Protein AF-A0A7W0ZQE9-F1 (afdb_monomer)

pLDDT: mean 91.25, std 10.69, range [40.0, 98.69]

Structure (mmCIF, N/CA/C/O backbone):
data_AF-A0A7W0ZQE9-F1
#
_entry.id   AF-A0A7W0ZQE9-F1
#
loop_
_atom_site.group_PDB
_atom_site.id
_atom_site.type_symbol
_atom_site.label_atom_id
_atom_site.label_alt_id
_atom_site.label_comp_id
_atom_site.label_asym_id
_atom_site.label_entity_id
_atom_site.label_seq_id
_atom_site.pdbx_PDB_ins_code
_atom_site.Cartn_x
_atom_site.Cartn_y
_atom_site.Cartn_z
_atom_site.occupancy
_atom_site.B_iso_or_equiv
_atom_site.auth_seq_id
_atom_site.auth_comp_id
_atom_site.auth_asym_id
_atom_site.auth_atom_id
_atom_site.pdbx_PDB_model_num
ATOM 1 N N . PHE A 1 1 ? 3.038 30.988 11.553 1.00 40.00 1 PHE A N 1
ATOM 2 C CA . PHE A 1 1 ? 3.429 29.660 12.056 1.00 40.00 1 PHE A CA 1
ATOM 3 C C . PHE A 1 1 ? 4.942 29.650 12.140 1.00 40.00 1 PHE A C 1
ATOM 5 O O . PHE A 1 1 ? 5.573 29.893 11.122 1.00 40.00 1 PHE A O 1
ATOM 12 N N . GLY A 1 2 ? 5.502 29.551 13.348 1.00 42.03 2 GLY A N 1
ATOM 13 C CA . GLY A 1 2 ? 6.953 29.487 13.530 1.00 42.03 2 GLY A CA 1
ATOM 14 C C . GLY A 1 2 ? 7.473 28.137 13.050 1.00 42.03 2 GLY A C 1
ATOM 15 O O . GLY A 1 2 ? 6.805 27.123 13.245 1.00 42.03 2 GLY A O 1
ATOM 16 N N . GLU A 1 3 ? 8.621 28.143 12.388 1.00 51.00 3 GLU A N 1
ATOM 17 C CA . GLU A 1 3 ? 9.321 26.930 11.982 1.00 51.00 3 GLU A CA 1
ATOM 18 C C . GLU A 1 3 ? 9.729 26.159 13.245 1.00 51.00 3 GLU A C 1
ATOM 20 O O . GLU A 1 3 ? 10.452 26.678 14.097 1.00 51.00 3 GLU A O 1
ATOM 25 N N . ILE A 1 4 ? 9.202 24.945 13.414 1.00 60.69 4 ILE A N 1
ATOM 26 C CA . ILE A 1 4 ? 9.619 24.059 14.500 1.00 60.69 4 ILE A CA 1
ATOM 27 C C . ILE A 1 4 ? 10.986 23.511 14.098 1.00 60.69 4 ILE A C 1
ATOM 29 O O . ILE A 1 4 ? 11.074 22.599 13.282 1.00 60.69 4 ILE A O 1
ATOM 33 N N . THR A 1 5 ? 12.050 24.078 14.660 1.00 54.09 5 THR A N 1
ATOM 34 C CA . THR A 1 5 ? 13.401 23.527 14.558 1.00 54.09 5 THR A CA 1
ATOM 35 C C . THR A 1 5 ? 13.744 22.856 15.884 1.00 54.09 5 THR A C 1
ATOM 37 O O . THR A 1 5 ? 13.793 23.492 16.935 1.00 54.09 5 THR A O 1
ATOM 40 N N . THR A 1 6 ? 13.947 21.540 15.863 1.00 55.72 6 THR A N 1
ATOM 41 C CA . THR A 1 6 ? 14.546 20.812 16.990 1.00 55.72 6 THR A CA 1
ATOM 42 C C . THR A 1 6 ? 15.911 20.278 16.573 1.00 55.72 6 THR A C 1
ATOM 44 O O . THR A 1 6 ? 16.089 19.958 15.397 1.00 55.72 6 THR A O 1
ATOM 47 N N . PRO A 1 7 ? 16.875 20.132 17.497 1.00 49.81 7 PRO A N 1
ATOM 48 C CA . PRO A 1 7 ? 18.179 19.564 17.181 1.00 49.81 7 PRO A CA 1
ATOM 49 C C . PRO A 1 7 ? 18.035 18.045 16.991 1.00 49.81 7 PRO A C 1
ATOM 51 O O . PRO A 1 7 ? 18.010 17.292 17.961 1.00 49.81 7 PRO A O 1
ATOM 54 N N . GLY A 1 8 ? 17.873 17.603 15.744 1.00 61.09 8 GLY A N 1
ATOM 55 C CA . GLY A 1 8 ? 17.704 16.199 15.356 1.00 61.09 8 GLY A CA 1
ATOM 56 C C . GLY A 1 8 ? 16.969 16.081 14.023 1.00 61.09 8 GLY A C 1
ATOM 57 O O . GLY A 1 8 ? 16.353 17.049 13.576 1.00 61.09 8 GLY A O 1
ATOM 58 N N . SER A 1 9 ? 17.027 14.911 13.383 1.00 63.22 9 SER A N 1
ATOM 59 C CA . SER A 1 9 ? 16.197 14.675 12.204 1.00 63.22 9 SER A CA 1
ATOM 60 C C . SER A 1 9 ? 14.728 14.641 12.622 1.00 63.22 9 SER A C 1
ATOM 62 O O . SER A 1 9 ? 14.302 13.794 13.409 1.00 63.22 9 SER A O 1
ATOM 64 N N . LEU A 1 10 ? 13.965 15.629 12.162 1.00 70.81 10 LEU A N 1
ATOM 65 C CA . LEU A 1 10 ? 12.517 15.673 12.309 1.00 70.81 10 LEU A CA 1
ATOM 66 C C . LEU A 1 10 ? 11.893 14.922 11.129 1.00 70.81 10 LEU A C 1
ATOM 68 O O . LEU A 1 10 ? 12.311 15.114 9.993 1.00 70.81 10 LEU A O 1
ATOM 72 N N . ALA A 1 11 ? 10.855 14.127 11.405 1.00 79.62 11 ALA A N 1
ATOM 73 C CA . ALA A 1 11 ? 10.091 13.343 10.423 1.00 79.62 11 ALA A CA 1
ATOM 74 C C . ALA A 1 11 ? 10.769 12.070 9.867 1.00 79.62 11 ALA A C 1
ATOM 76 O O . ALA A 1 11 ? 10.520 11.682 8.727 1.00 79.62 11 ALA A O 1
ATOM 77 N N . GLU A 1 12 ? 11.544 11.364 10.692 1.00 86.31 12 GLU A N 1
ATOM 78 C CA . GLU A 1 12 ? 11.998 9.998 10.399 1.00 86.31 12 GLU A CA 1
ATOM 79 C C . GLU A 1 12 ? 11.134 8.942 11.098 1.00 86.31 12 GLU A C 1
ATOM 81 O O . GLU A 1 12 ? 10.653 9.139 12.215 1.00 86.31 12 GLU A O 1
ATOM 86 N N . ALA A 1 13 ? 10.963 7.792 10.447 1.00 89.44 13 ALA A N 1
ATOM 87 C CA . ALA A 1 13 ? 10.350 6.610 11.038 1.00 89.44 13 ALA A CA 1
ATOM 88 C C . ALA A 1 13 ? 10.894 5.345 10.366 1.00 89.44 13 ALA A C 1
ATOM 90 O O . ALA A 1 13 ? 11.101 5.318 9.153 1.00 89.44 13 ALA A O 1
ATOM 91 N N . ALA A 1 14 ? 11.077 4.270 11.137 1.00 92.88 14 ALA A N 1
ATOM 92 C CA . ALA A 1 14 ? 11.370 2.967 10.554 1.00 92.88 14 ALA A CA 1
ATOM 93 C C . ALA A 1 14 ? 10.096 2.381 9.907 1.00 92.88 14 ALA A C 1
ATOM 95 O O . ALA A 1 14 ? 9.012 2.498 10.494 1.00 92.88 14 ALA A O 1
ATOM 96 N N . PRO A 1 15 ? 10.195 1.655 8.774 1.00 95.62 15 PRO A N 1
ATOM 97 C CA . PRO A 1 15 ? 9.034 1.027 8.131 1.00 95.62 15 PRO A CA 1
ATOM 98 C C . PRO A 1 15 ? 8.234 0.136 9.090 1.00 95.62 15 PRO A C 1
ATOM 100 O O . PRO A 1 15 ? 7.004 0.120 9.090 1.00 95.62 15 PRO A O 1
ATOM 103 N N . ARG A 1 16 ? 8.930 -0.569 9.990 1.00 97.12 16 ARG A N 1
ATOM 104 C CA . ARG A 1 16 ? 8.293 -1.414 11.007 1.00 97.12 16 ARG A CA 1
ATOM 105 C C . ARG A 1 16 ? 7.375 -0.625 11.939 1.00 97.12 16 ARG A C 1
ATOM 107 O O . ARG A 1 16 ? 6.329 -1.142 12.329 1.00 97.12 16 ARG A O 1
ATOM 114 N N . ASP A 1 17 ? 7.766 0.585 12.315 1.00 96.81 17 ASP A N 1
ATOM 115 C CA . ASP A 1 17 ? 6.986 1.407 13.234 1.00 96.81 17 ASP A CA 1
ATOM 116 C C . ASP A 1 17 ? 5.779 2.010 12.516 1.00 96.81 17 ASP A C 1
ATOM 118 O O . ASP A 1 17 ? 4.670 1.928 13.037 1.00 96.81 17 ASP A O 1
ATOM 122 N N . LEU A 1 18 ? 5.947 2.468 11.271 1.00 97.31 18 LEU A N 1
ATOM 123 C CA . LEU A 1 18 ? 4.830 2.891 10.420 1.00 97.31 18 LEU A CA 1
ATOM 124 C C . LEU A 1 18 ? 3.807 1.764 10.204 1.00 97.31 18 LEU A C 1
ATOM 126 O O . LEU A 1 18 ? 2.608 1.980 10.385 1.00 97.31 18 LEU A O 1
ATOM 130 N N . MET A 1 19 ? 4.271 0.543 9.910 1.00 98.25 19 MET A N 1
ATOM 131 C CA . MET A 1 19 ? 3.408 -0.640 9.791 1.00 98.25 19 MET A CA 1
ATOM 132 C C . MET A 1 19 ? 2.643 -0.914 11.094 1.00 98.25 19 MET A C 1
ATOM 134 O O . MET A 1 19 ? 1.439 -1.166 11.071 1.00 98.25 19 MET A O 1
ATOM 138 N N . ARG A 1 20 ? 3.311 -0.824 12.251 1.00 98.31 20 ARG A N 1
ATOM 139 C CA . ARG A 1 20 ? 2.657 -1.008 13.557 1.00 98.31 20 ARG A CA 1
ATOM 140 C C . ARG A 1 20 ? 1.571 0.033 13.806 1.00 98.31 20 ARG A C 1
ATOM 142 O O . ARG A 1 20 ? 0.505 -0.341 14.291 1.00 98.31 20 ARG A O 1
ATOM 149 N N . LEU A 1 21 ? 1.808 1.296 13.447 1.00 97.44 21 LEU A N 1
ATOM 150 C CA . LEU A 1 21 ? 0.810 2.361 13.584 1.00 97.44 21 LEU A CA 1
ATOM 151 C C . LEU A 1 21 ? -0.444 2.054 12.759 1.00 97.44 21 LEU A C 1
ATOM 153 O O . LEU A 1 21 ? -1.552 2.135 13.290 1.00 97.44 21 LEU A O 1
ATOM 157 N N . VAL A 1 22 ? -0.297 1.627 11.500 1.00 97.88 22 VAL A N 1
ATOM 158 C CA . VAL A 1 22 ? -1.464 1.251 10.681 1.00 97.88 22 VAL A CA 1
ATOM 159 C C . VAL A 1 22 ? -2.104 -0.063 11.134 1.00 97.88 22 VAL A C 1
ATOM 161 O O . VAL A 1 22 ? -3.320 -0.205 11.052 1.00 97.88 22 VAL A O 1
ATOM 164 N N . ALA A 1 23 ? -1.350 -0.997 11.718 1.00 98.31 23 ALA A N 1
ATOM 165 C CA . ALA A 1 23 ? -1.928 -2.189 12.340 1.00 98.31 23 ALA A CA 1
ATOM 166 C C . ALA A 1 23 ? -2.764 -1.852 13.590 1.00 98.31 23 ALA A C 1
ATOM 168 O O . ALA A 1 23 ? -3.775 -2.505 13.844 1.00 98.31 23 ALA A O 1
ATOM 169 N N . MET A 1 24 ? -2.358 -0.854 14.381 1.00 98.44 24 MET A N 1
ATOM 170 C CA . MET A 1 24 ? -3.164 -0.326 15.492 1.00 98.44 24 MET A CA 1
ATOM 171 C C . MET A 1 24 ? -4.389 0.425 14.968 1.00 98.44 24 MET A C 1
ATOM 173 O O . MET A 1 24 ? -5.480 0.278 15.506 1.00 98.44 24 MET A O 1
ATOM 177 N N . LEU A 1 25 ? -4.235 1.186 13.882 1.00 97.25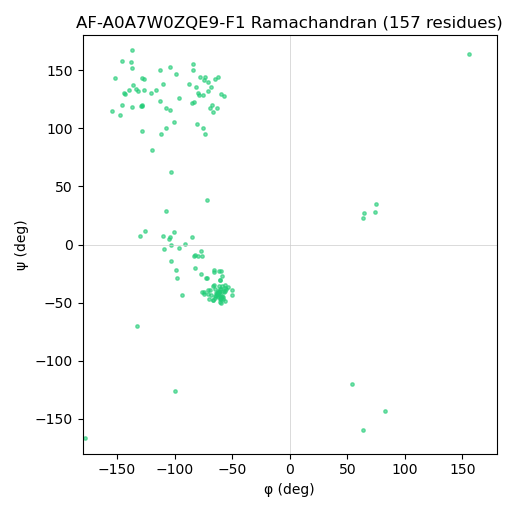 25 LEU A N 1
ATOM 178 C CA . LEU A 1 25 ? -5.336 1.865 13.202 1.00 97.25 25 LEU A CA 1
ATOM 179 C C . LEU A 1 25 ? -6.411 0.864 12.738 1.00 97.25 25 LEU A C 1
ATOM 181 O O . LEU A 1 25 ? -7.587 1.065 13.024 1.00 97.25 25 LEU A O 1
ATOM 185 N N . ALA A 1 26 ? -5.998 -0.240 12.103 1.00 96.88 26 ALA A N 1
ATOM 186 C CA . ALA A 1 26 ? -6.869 -1.326 11.639 1.00 96.88 26 ALA A CA 1
ATOM 187 C C . ALA A 1 26 ? -7.650 -2.017 12.766 1.00 96.88 26 ALA A C 1
ATOM 189 O O . ALA A 1 26 ? 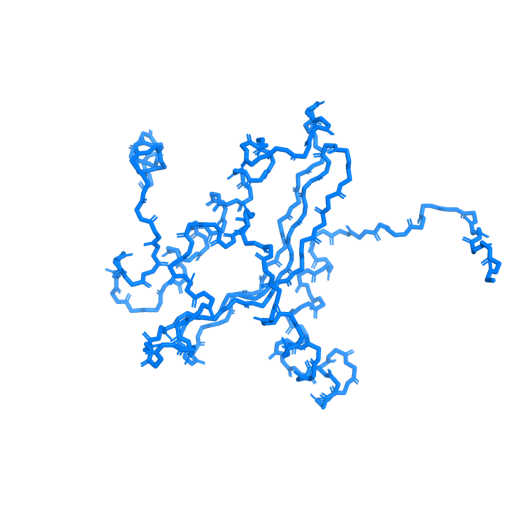-8.742 -2.534 12.525 1.00 96.88 26 ALA A O 1
ATOM 190 N N . ARG A 1 27 ? -7.064 -2.048 13.969 1.00 97.62 27 ARG A N 1
ATOM 191 C CA . ARG A 1 27 ? -7.651 -2.598 15.200 1.00 97.62 27 ARG A CA 1
ATOM 192 C C . ARG A 1 27 ? -8.415 -1.563 16.022 1.00 97.62 27 ARG A C 1
ATOM 194 O O . ARG A 1 27 ? -8.956 -1.905 17.062 1.00 97.62 27 ARG A O 1
ATOM 201 N N . GLU A 1 28 ? -8.475 -0.318 15.553 1.00 97.75 28 GLU A N 1
ATOM 202 C CA . GLU A 1 28 ? -9.137 0.788 16.247 1.00 97.75 28 GLU A CA 1
ATOM 203 C C . GLU A 1 28 ? -8.478 1.166 17.596 1.00 97.75 28 GLU A C 1
ATOM 205 O O . GLU A 1 28 ? -9.112 1.712 18.496 1.00 97.75 28 GLU A O 1
ATOM 210 N N . GLU A 1 29 ? -7.172 0.908 17.715 1.00 97.94 29 GLU A N 1
ATOM 211 C CA . GLU A 1 29 ? -6.369 1.034 18.942 1.00 97.94 29 GLU A CA 1
ATOM 212 C C . GLU A 1 29 ? -5.375 2.213 18.912 1.00 97.94 29 GLU A C 1
ATOM 214 O O . GLU A 1 29 ? -4.670 2.444 19.891 1.00 97.94 29 GLU A O 1
ATOM 219 N N . LEU A 1 30 ? -5.260 2.950 17.796 1.00 96.81 30 LEU A N 1
ATOM 220 C CA . LEU A 1 30 ? -4.200 3.962 17.643 1.00 96.81 30 LEU A CA 1
ATOM 221 C C . LEU A 1 30 ? -4.405 5.206 18.523 1.00 96.81 30 LEU A C 1
ATOM 223 O O . LEU A 1 30 ? -3.443 5.714 19.091 1.00 96.81 30 LEU A O 1
ATOM 227 N N . VAL A 1 31 ? -5.637 5.719 18.604 1.00 96.38 31 VAL A N 1
ATOM 228 C CA . VAL A 1 31 ? -5.972 6.925 19.389 1.00 96.38 31 VAL A CA 1
ATOM 229 C C . VAL A 1 31 ? -7.220 6.673 20.228 1.00 96.38 31 VAL A C 1
ATOM 231 O O . VAL A 1 31 ? -7.167 6.566 21.447 1.00 96.38 31 VAL A O 1
ATOM 234 N N . SER A 1 32 ? -8.357 6.562 19.556 1.00 98.00 32 SER A N 1
ATOM 235 C CA . SER A 1 32 ? -9.630 6.092 20.085 1.00 98.00 32 SER A CA 1
ATOM 236 C C . SER A 1 32 ? -10.315 5.343 18.956 1.00 98.00 32 SER A C 1
ATOM 238 O O . SER A 1 32 ? -10.015 5.601 17.786 1.00 98.00 32 SER A O 1
ATOM 240 N N . ALA A 1 33 ? -11.255 4.456 19.277 1.00 98.31 33 ALA A N 1
ATOM 241 C CA . ALA A 1 33 ? -11.887 3.657 18.238 1.00 98.31 33 ALA A CA 1
ATOM 242 C C . ALA A 1 33 ? -12.555 4.529 17.159 1.00 98.31 33 ALA A C 1
ATOM 244 O O . ALA A 1 33 ? -12.411 4.291 15.962 1.00 98.31 33 ALA A O 1
ATOM 245 N N . ASP A 1 34 ? -13.205 5.616 17.581 1.00 98.38 34 ASP A N 1
ATOM 246 C CA . ASP A 1 34 ? -13.835 6.562 16.666 1.00 98.38 34 ASP A CA 1
ATOM 247 C C . ASP A 1 34 ? -12.831 7.324 15.795 1.00 98.38 34 ASP A C 1
ATOM 249 O O . ASP A 1 34 ? -12.960 7.339 14.570 1.00 98.38 34 ASP A O 1
ATOM 253 N N . ALA A 1 35 ? -11.775 7.875 16.398 1.00 98.31 35 ALA A N 1
ATOM 254 C CA . ALA A 1 35 ? -10.741 8.581 15.650 1.00 98.31 35 ALA A CA 1
ATOM 255 C C . ALA A 1 35 ? -10.020 7.646 14.665 1.00 98.31 35 ALA A C 1
ATOM 257 O O . ALA A 1 35 ? -9.761 8.030 13.526 1.00 98.31 35 ALA A O 1
ATOM 258 N N . SER A 1 36 ? -9.731 6.405 15.064 1.00 98.31 36 SER A N 1
ATOM 259 C CA . SER A 1 36 ? -9.109 5.402 14.196 1.00 98.31 36 SER A CA 1
ATOM 260 C C . SER A 1 36 ? -9.973 5.056 12.987 1.00 98.31 36 SER A C 1
ATOM 262 O O . SER A 1 36 ? -9.450 5.027 11.872 1.00 98.31 36 SER A O 1
ATOM 264 N N . ARG A 1 37 ? -11.290 4.887 13.162 1.00 97.56 37 ARG A N 1
ATOM 265 C CA . ARG A 1 37 ? -12.218 4.682 12.036 1.00 97.56 37 ARG A CA 1
ATOM 266 C C . ARG A 1 37 ? -12.267 5.884 11.098 1.00 97.56 37 ARG A C 1
ATOM 268 O O . ARG A 1 37 ? -12.248 5.703 9.882 1.00 97.56 37 ARG A O 1
ATOM 275 N N . GLN A 1 38 ? -12.288 7.103 11.637 1.00 98.12 38 GLN A N 1
ATOM 276 C CA . GLN A 1 38 ? -12.268 8.318 10.816 1.00 98.12 38 GLN A CA 1
ATOM 277 C C . GLN A 1 38 ? -10.965 8.438 10.014 1.00 98.12 38 GLN A C 1
ATOM 279 O O . GLN A 1 38 ? -10.998 8.716 8.816 1.00 98.12 38 GLN A O 1
ATOM 284 N N . MET A 1 39 ? -9.820 8.170 10.646 1.00 98.06 39 MET A N 1
ATOM 285 C CA . MET A 1 39 ? -8.521 8.171 9.974 1.00 98.06 39 MET A CA 1
ATOM 286 C C . MET A 1 39 ? -8.439 7.087 8.886 1.00 98.06 39 MET A C 1
ATOM 288 O O . MET A 1 39 ? -7.997 7.381 7.777 1.00 98.06 39 MET A O 1
ATOM 292 N N . LEU A 1 40 ? -8.933 5.868 9.142 1.00 96.56 40 LEU A N 1
ATOM 293 C CA . LEU A 1 40 ? -9.071 4.828 8.112 1.00 96.56 40 LEU A CA 1
ATOM 294 C C . LEU A 1 40 ? -9.919 5.311 6.934 1.00 96.56 40 LEU A C 1
ATOM 296 O O . LEU A 1 40 ? -9.498 5.197 5.786 1.00 96.56 40 LEU A O 1
ATOM 300 N N . ALA A 1 41 ? -11.084 5.901 7.203 1.00 95.50 41 ALA A N 1
ATOM 301 C CA . ALA A 1 41 ? -11.966 6.412 6.158 1.00 95.50 41 ALA A CA 1
ATOM 302 C C . ALA A 1 41 ? -11.297 7.505 5.302 1.00 95.50 41 ALA A C 1
ATOM 304 O O . ALA A 1 41 ? -11.588 7.617 4.111 1.00 95.50 41 ALA A O 1
ATOM 305 N N . MET A 1 42 ? -10.381 8.293 5.873 1.00 96.75 42 MET A N 1
ATOM 306 C CA . MET A 1 42 ? -9.567 9.244 5.111 1.00 96.75 42 MET A CA 1
ATOM 307 C C . MET A 1 42 ? -8.545 8.533 4.216 1.00 96.75 42 MET A C 1
ATOM 309 O O . MET A 1 42 ? -8.458 8.857 3.030 1.00 96.75 42 MET A O 1
ATOM 313 N N . LEU A 1 43 ? -7.814 7.545 4.745 1.00 97.06 43 LEU A N 1
ATOM 314 C CA . LEU A 1 43 ? -6.835 6.766 3.972 1.00 97.06 43 LEU A CA 1
ATOM 315 C C . LEU A 1 43 ? -7.488 6.001 2.810 1.00 97.06 43 LEU A C 1
ATOM 317 O O . LEU A 1 43 ? -6.915 5.939 1.726 1.00 97.06 43 LEU A O 1
ATOM 321 N N . ALA A 1 44 ? -8.715 5.502 2.995 1.00 94.88 44 ALA A N 1
ATOM 322 C CA . ALA A 1 44 ? -9.495 4.825 1.950 1.00 94.88 44 ALA A CA 1
ATOM 323 C C . ALA A 1 44 ? -9.766 5.704 0.716 1.00 94.88 44 ALA A C 1
ATOM 325 O O . ALA A 1 44 ? -10.059 5.212 -0.373 1.00 94.88 44 ALA A O 1
ATOM 326 N N . ARG A 1 45 ? -9.716 7.031 0.888 1.00 93.12 45 ARG A N 1
ATOM 327 C CA . ARG A 1 45 ? -10.056 8.011 -0.149 1.00 93.12 45 ARG A CA 1
ATOM 328 C C . ARG A 1 45 ? -8.836 8.531 -0.904 1.00 93.12 45 ARG A C 1
ATOM 330 O O . ARG A 1 45 ? -9.031 9.310 -1.844 1.00 93.12 45 ARG A O 1
ATOM 337 N N . GLN A 1 46 ? -7.619 8.123 -0.537 1.00 91.44 46 GLN A N 1
ATOM 338 C CA . GLN A 1 46 ? -6.402 8.527 -1.238 1.00 91.44 46 GLN A CA 1
ATOM 339 C C . GLN A 1 46 ? -6.400 8.032 -2.697 1.00 91.44 46 GLN A C 1
ATOM 341 O O . GLN A 1 46 ? -6.901 6.958 -3.013 1.00 91.44 46 GLN A O 1
ATOM 346 N N . ARG A 1 47 ? -5.845 8.850 -3.602 1.00 91.50 47 ARG A N 1
ATOM 347 C CA . ARG A 1 47 ? -5.793 8.586 -5.054 1.00 91.50 47 ARG A CA 1
ATOM 348 C C . ARG A 1 47 ? -4.431 8.112 -5.565 1.00 91.50 47 ARG A C 1
ATOM 350 O O . ARG A 1 47 ? -4.353 7.638 -6.690 1.00 91.50 47 ARG A O 1
ATOM 357 N N . TYR A 1 48 ? -3.389 8.256 -4.753 1.00 94.31 48 TYR A N 1
ATOM 358 C CA . TYR A 1 48 ? -2.038 7.798 -5.057 1.00 94.31 48 TYR A CA 1
ATOM 359 C C . TYR A 1 48 ? -1.926 6.298 -4.766 1.00 94.31 48 TYR A C 1
ATOM 361 O O . TYR A 1 48 ? -1.905 5.877 -3.606 1.00 94.31 48 TYR A O 1
ATOM 369 N N . LEU A 1 49 ? -1.942 5.509 -5.838 1.00 95.81 49 LEU A N 1
ATOM 370 C CA . LEU A 1 49 ? -1.968 4.042 -5.844 1.00 95.81 49 LEU A CA 1
ATOM 371 C C . LEU A 1 49 ? -0.814 3.461 -6.680 1.00 95.81 49 LEU A C 1
ATOM 373 O O . LEU A 1 49 ? -0.807 2.278 -6.989 1.00 95.81 49 LEU A O 1
ATOM 377 N N . GLU A 1 50 ? 0.156 4.288 -7.066 1.00 94.62 50 GLU A N 1
ATOM 378 C CA . GLU A 1 50 ? 1.274 3.948 -7.952 1.00 94.62 50 GLU A CA 1
ATOM 379 C C . GLU A 1 50 ? 2.392 3.123 -7.291 1.00 94.62 50 GLU A C 1
ATOM 381 O O . GLU A 1 50 ? 3.265 2.623 -7.999 1.00 94.62 50 GLU A O 1
ATOM 386 N N . GLN A 1 51 ? 2.351 2.966 -5.963 1.00 96.62 51 GLN A N 1
ATOM 387 C CA . GLN A 1 51 ? 3.300 2.169 -5.177 1.00 96.62 51 GLN A CA 1
ATOM 388 C C . GLN A 1 51 ? 2.714 0.788 -4.846 1.00 96.62 51 GLN A C 1
ATOM 390 O O . GLN A 1 51 ? 2.281 0.093 -5.760 1.00 96.62 51 GLN A O 1
ATOM 395 N N . ALA A 1 52 ? 2.663 0.364 -3.576 1.00 97.88 52 ALA A N 1
ATOM 396 C CA . ALA A 1 52 ? 2.235 -0.992 -3.207 1.00 97.88 52 ALA A CA 1
ATOM 397 C C . ALA A 1 52 ? 0.892 -1.442 -3.835 1.00 97.88 52 ALA A C 1
ATOM 399 O O . ALA A 1 52 ? 0.814 -2.583 -4.289 1.00 97.88 52 ALA A O 1
ATOM 400 N N . PRO A 1 53 ? -0.144 -0.588 -3.962 1.00 97.38 53 PRO A N 1
ATOM 401 C CA . PRO A 1 53 ? -1.420 -0.995 -4.539 1.00 97.38 53 PRO A CA 1
ATOM 402 C C . PRO A 1 53 ? -1.431 -1.113 -6.068 1.00 97.38 53 PRO A C 1
ATOM 404 O O . PRO A 1 53 ? -2.443 -1.538 -6.617 1.00 97.38 53 PRO A O 1
ATOM 407 N N . ARG A 1 54 ? -0.359 -0.737 -6.778 1.00 96.19 54 ARG A N 1
ATOM 408 C CA . ARG A 1 54 ? -0.372 -0.550 -8.242 1.00 96.19 54 ARG A CA 1
ATOM 409 C C . ARG A 1 54 ? -0.843 -1.771 -9.022 1.00 96.19 54 ARG A C 1
ATOM 411 O O . ARG A 1 54 ? -1.528 -1.618 -10.029 1.00 96.19 54 ARG A O 1
ATOM 418 N N . PHE A 1 55 ? -0.455 -2.963 -8.580 1.00 96.62 55 PHE A N 1
ATOM 419 C CA . PHE A 1 55 ? -0.839 -4.225 -9.217 1.00 96.62 55 PHE A CA 1
ATOM 420 C C . PHE A 1 55 ? -1.925 -4.977 -8.451 1.00 96.62 55 PHE A C 1
ATOM 422 O O . PHE A 1 55 ? -2.265 -6.089 -8.829 1.00 96.62 55 PHE A O 1
ATOM 429 N N . VAL A 1 56 ? -2.492 -4.388 -7.402 1.00 96.56 56 VAL A N 1
ATOM 430 C CA . VAL A 1 56 ? -3.633 -4.954 -6.681 1.00 96.56 56 VAL A CA 1
ATOM 431 C C . VAL A 1 56 ? -4.900 -4.603 -7.453 1.00 96.56 56 VAL A C 1
ATOM 433 O O . VAL A 1 56 ? -5.058 -3.450 -7.850 1.00 96.56 56 VAL A O 1
ATOM 436 N N . ALA A 1 57 ? -5.825 -5.550 -7.637 1.00 95.31 57 ALA A N 1
ATOM 437 C CA . ALA A 1 57 ? -7.072 -5.352 -8.390 1.00 95.31 57 ALA A CA 1
ATOM 438 C C . ALA A 1 57 ? -8.114 -4.470 -7.659 1.00 95.31 57 ALA A C 1
ATOM 440 O O . ALA A 1 57 ? -9.323 -4.699 -7.726 1.00 95.31 57 ALA A O 1
ATOM 441 N N . TYR A 1 58 ? -7.655 -3.428 -6.965 1.00 95.50 58 TYR A N 1
ATOM 442 C CA . TYR A 1 58 ? -8.484 -2.415 -6.335 1.00 95.50 58 TYR A CA 1
ATOM 443 C C . TYR A 1 58 ? -8.892 -1.341 -7.347 1.00 95.50 58 TYR A C 1
ATOM 445 O O . TYR A 1 58 ? -8.070 -0.655 -7.958 1.00 95.50 58 TYR A O 1
ATOM 453 N N . ARG A 1 59 ? -10.200 -1.156 -7.498 1.00 92.12 59 ARG A N 1
ATOM 454 C CA . ARG A 1 59 ? -10.818 -0.156 -8.366 1.00 92.12 59 ARG A CA 1
ATOM 455 C C . ARG A 1 59 ? -11.402 0.943 -7.496 1.00 92.12 59 ARG A C 1
ATOM 457 O O . ARG A 1 59 ? -12.512 0.824 -6.986 1.00 92.12 59 ARG A O 1
ATOM 464 N N . TYR A 1 60 ? -10.691 2.060 -7.385 1.00 88.50 60 TYR A N 1
ATOM 465 C CA . TYR A 1 60 ? -11.139 3.185 -6.561 1.00 88.50 60 TYR A CA 1
ATOM 466 C C . TYR A 1 60 ? -12.595 3.604 -6.855 1.00 88.50 60 TYR A C 1
ATOM 468 O O . TYR A 1 60 ? -13.371 3.858 -5.941 1.00 88.50 60 TYR A O 1
ATOM 476 N N . TYR A 1 61 ? -12.978 3.679 -8.133 1.00 89.50 61 TYR A N 1
ATOM 477 C CA . TYR A 1 61 ? -14.304 4.148 -8.552 1.00 89.50 61 TYR A CA 1
ATOM 478 C C . TYR A 1 61 ? -15.390 3.059 -8.536 1.00 89.50 61 TYR A C 1
ATOM 480 O O . TYR A 1 61 ? -16.495 3.308 -9.004 1.00 89.50 61 TYR A O 1
ATOM 488 N N . ALA A 1 62 ? -15.116 1.847 -8.034 1.00 90.00 62 ALA A N 1
ATOM 489 C CA . ALA A 1 62 ? -16.091 0.754 -8.083 1.00 90.00 62 ALA A CA 1
ATOM 490 C C . ALA A 1 62 ? -17.417 1.127 -7.399 1.00 90.00 62 ALA A C 1
ATOM 492 O O . ALA A 1 62 ? -18.481 0.863 -7.952 1.00 90.00 62 ALA A O 1
ATOM 493 N N . GLY A 1 63 ? -17.350 1.823 -6.257 1.00 86.31 63 GLY A N 1
ATOM 494 C CA . GLY A 1 63 ? -18.533 2.301 -5.538 1.00 86.31 63 GLY A CA 1
ATOM 495 C C . GLY A 1 63 ? -19.389 3.274 -6.354 1.00 86.31 63 GLY A C 1
ATOM 496 O O . GLY A 1 63 ? -20.608 3.129 -6.378 1.00 86.31 63 GLY A O 1
ATOM 497 N N . ASP A 1 64 ? -18.759 4.193 -7.092 1.00 88.94 64 ASP A N 1
ATOM 498 C CA . ASP A 1 64 ? -19.456 5.176 -7.938 1.00 88.94 64 ASP A CA 1
ATOM 499 C C . ASP A 1 64 ? -20.211 4.509 -9.101 1.00 88.94 64 ASP A C 1
ATOM 501 O O . ASP A 1 64 ? -21.185 5.056 -9.616 1.00 88.94 64 ASP A O 1
ATOM 505 N N . PHE A 1 65 ? -19.786 3.305 -9.490 1.00 91.94 65 PHE A N 1
ATOM 506 C CA . PHE A 1 65 ? -20.407 2.504 -10.545 1.00 91.94 65 PHE A CA 1
ATOM 507 C C . PHE A 1 65 ? -21.241 1.325 -10.018 1.00 91.94 65 PHE A C 1
ATOM 509 O O . PHE A 1 65 ? -21.726 0.528 -10.818 1.00 91.94 65 PHE A O 1
ATOM 516 N N . GLY A 1 66 ? -21.406 1.180 -8.698 1.00 91.25 66 GLY A N 1
ATOM 517 C CA . GLY A 1 66 ? -22.120 0.043 -8.101 1.00 91.25 66 GLY A CA 1
ATOM 518 C C . GLY A 1 66 ? -21.454 -1.316 -8.356 1.00 91.25 66 GLY A C 1
ATOM 519 O O . GLY A 1 66 ? -22.119 -2.349 -8.313 1.00 91.25 66 GLY A O 1
ATOM 520 N N . ILE A 1 67 ? -20.152 -1.326 -8.645 1.00 90.19 67 ILE A N 1
ATOM 521 C CA . ILE A 1 67 ? -19.363 -2.536 -8.874 1.00 90.19 67 ILE A CA 1
ATOM 522 C C . ILE A 1 67 ? -18.902 -3.065 -7.516 1.00 90.19 67 ILE A C 1
ATOM 524 O O . ILE A 1 67 ? -18.209 -2.375 -6.767 1.00 90.19 67 ILE A O 1
ATOM 528 N N . ALA A 1 68 ? -19.266 -4.307 -7.202 1.00 87.81 68 ALA A N 1
ATOM 529 C CA . ALA A 1 68 ? -18.707 -5.002 -6.051 1.00 87.81 68 ALA A CA 1
ATOM 530 C C . ALA A 1 68 ? -17.220 -5.299 -6.296 1.00 87.81 68 ALA A C 1
ATOM 532 O O . ALA A 1 68 ? -16.844 -5.756 -7.375 1.00 87.81 68 ALA A O 1
ATOM 533 N N . GLN A 1 69 ? -16.377 -5.059 -5.293 1.00 90.44 69 GLN A N 1
ATOM 534 C CA . GLN A 1 69 ? -14.971 -5.454 -5.317 1.00 90.44 69 GLN A CA 1
ATOM 535 C C . GLN A 1 69 ? -14.583 -6.069 -3.968 1.00 90.44 69 GLN A C 1
ATOM 537 O O . GLN A 1 69 ? -14.984 -5.536 -2.931 1.00 90.44 69 GLN A O 1
ATOM 542 N N . PRO A 1 70 ? -13.820 -7.174 -3.958 1.00 90.56 70 PRO A N 1
ATOM 543 C CA . PRO A 1 70 ? -13.448 -7.862 -2.722 1.00 90.56 70 PRO A CA 1
ATOM 544 C C . PRO A 1 70 ? -12.283 -7.188 -1.985 1.00 90.56 70 PRO A C 1
ATOM 546 O O . PRO A 1 70 ? -11.987 -7.556 -0.851 1.00 90.56 70 PRO A O 1
ATOM 549 N N . ILE A 1 71 ? -11.623 -6.211 -2.613 1.00 95.88 71 ILE A N 1
ATOM 550 C CA . ILE A 1 71 ? -10.426 -5.557 -2.086 1.00 95.88 71 ILE A CA 1
ATOM 551 C C . ILE A 1 71 ? -10.737 -4.119 -1.682 1.00 95.88 71 ILE A C 1
ATOM 553 O O . ILE A 1 71 ? -11.391 -3.382 -2.422 1.00 95.88 71 ILE A O 1
ATOM 557 N N . ALA A 1 72 ? -10.200 -3.699 -0.539 1.00 95.88 72 ALA A N 1
ATOM 558 C CA . ALA A 1 72 ? -10.127 -2.295 -0.156 1.00 95.88 72 ALA A CA 1
ATOM 559 C C . ALA A 1 72 ? -8.687 -1.906 0.197 1.00 95.88 72 ALA A C 1
ATOM 561 O O . ALA A 1 72 ? -7.950 -2.683 0.805 1.00 95.88 72 ALA A O 1
ATOM 562 N N . VAL A 1 73 ? -8.295 -0.687 -0.171 1.00 97.69 73 VAL A N 1
ATOM 563 C CA . VAL A 1 73 ? -6.953 -0.145 0.072 1.00 97.69 73 VAL A CA 1
ATOM 564 C C . VAL A 1 73 ? -7.062 1.119 0.911 1.00 97.69 73 VAL A C 1
ATOM 566 O O . VAL A 1 73 ? -7.829 2.026 0.594 1.00 97.69 73 VAL A O 1
ATOM 569 N N . PHE A 1 74 ? -6.264 1.176 1.973 1.00 97.75 74 PHE A N 1
ATOM 570 C CA . PHE A 1 74 ? -6.172 2.300 2.897 1.00 97.75 74 PHE A CA 1
ATOM 571 C C . PHE A 1 74 ? -4.701 2.665 3.020 1.00 97.75 74 PHE A C 1
ATOM 573 O O . PHE A 1 74 ? -3.982 2.004 3.762 1.00 97.75 74 PHE A O 1
ATOM 580 N N . ASN A 1 75 ? -4.216 3.670 2.298 1.00 98.12 75 ASN A N 1
ATOM 581 C CA . ASN A 1 75 ? -2.781 3.940 2.274 1.00 98.12 75 ASN A CA 1
ATOM 582 C C . ASN A 1 75 ? -2.439 5.424 2.386 1.00 98.12 75 ASN A C 1
ATOM 584 O O . ASN A 1 75 ? -3.291 6.305 2.244 1.00 98.12 75 ASN A O 1
ATOM 588 N N . LYS A 1 76 ? -1.155 5.684 2.637 1.00 97.69 76 LYS A N 1
ATOM 589 C CA . LYS A 1 76 ? -0.523 6.994 2.544 1.00 97.69 76 LYS A CA 1
ATOM 590 C C . LYS A 1 76 ? 0.832 6.849 1.857 1.00 97.69 76 LYS A C 1
ATOM 592 O O . LYS A 1 76 ? 1.740 6.226 2.402 1.00 97.69 76 LYS A O 1
ATOM 597 N N . THR A 1 77 ? 0.974 7.516 0.713 1.00 96.44 77 THR A N 1
ATOM 598 C CA . THR A 1 77 ? 2.251 7.599 -0.001 1.00 96.44 77 THR A CA 1
ATOM 599 C C . THR A 1 77 ? 3.127 8.721 0.560 1.00 96.44 77 THR A C 1
ATOM 601 O O . THR A 1 77 ? 2.623 9.744 1.043 1.00 96.44 77 THR A O 1
ATOM 604 N N . GLY A 1 78 ? 4.439 8.534 0.480 1.00 93.75 78 GLY A N 1
ATOM 605 C CA . GLY A 1 78 ? 5.477 9.510 0.779 1.00 93.75 78 GLY A CA 1
ATOM 606 C C . GLY A 1 78 ? 6.516 9.504 -0.337 1.00 93.75 78 GLY A C 1
ATOM 607 O O . GLY A 1 78 ? 6.944 8.447 -0.800 1.00 93.75 78 GLY A O 1
ATOM 608 N N . MET A 1 79 ? 6.896 10.692 -0.796 1.00 91.88 79 MET A N 1
ATOM 609 C CA . MET A 1 79 ? 7.887 10.867 -1.851 1.00 91.88 79 MET A CA 1
ATOM 610 C C . MET A 1 79 ? 8.729 12.097 -1.539 1.00 91.88 79 MET A C 1
ATOM 612 O O . MET A 1 79 ? 8.177 13.166 -1.272 1.00 91.88 79 MET A O 1
ATOM 616 N N . LEU A 1 80 ? 10.051 11.943 -1.577 1.00 89.81 80 LEU A N 1
ATOM 617 C CA . LEU A 1 80 ? 10.990 13.054 -1.448 1.00 89.81 80 LEU A CA 1
ATOM 618 C C . LEU A 1 80 ? 12.306 12.688 -2.134 1.00 89.81 80 LEU A C 1
ATOM 620 O O . LEU A 1 80 ? 13.013 11.792 -1.681 1.00 89.81 80 LEU A O 1
ATOM 624 N N . ASN A 1 81 ? 12.656 13.394 -3.209 1.00 87.00 81 ASN A N 1
ATOM 625 C CA . ASN A 1 81 ? 13.826 13.076 -4.036 1.00 87.00 81 ASN A CA 1
ATOM 626 C C . ASN A 1 81 ? 13.768 11.605 -4.499 1.00 87.00 81 ASN A C 1
ATOM 628 O O . ASN A 1 81 ? 12.799 11.229 -5.158 1.00 87.00 81 ASN A O 1
ATOM 632 N N . GLY A 1 82 ? 14.759 10.782 -4.144 1.00 88.88 82 GLY A N 1
ATOM 633 C CA . GLY A 1 82 ? 14.767 9.346 -4.447 1.00 88.88 82 GLY A CA 1
ATOM 634 C C . GLY A 1 82 ? 13.978 8.467 -3.479 1.00 88.88 82 GLY A C 1
ATOM 635 O O . GLY A 1 82 ? 13.744 7.298 -3.779 1.00 88.88 82 GLY A O 1
ATOM 636 N N . LEU A 1 83 ? 13.501 9.015 -2.356 1.00 92.56 83 LEU A N 1
ATOM 637 C CA . LEU A 1 83 ? 12.688 8.261 -1.408 1.00 92.56 83 LEU A CA 1
ATOM 638 C C . LEU A 1 83 ? 11.305 7.977 -1.992 1.00 92.56 83 LEU A C 1
ATOM 640 O O . LEU A 1 83 ? 10.619 8.891 -2.467 1.00 92.56 83 LEU A O 1
ATOM 644 N N . ARG A 1 84 ? 10.881 6.716 -1.889 1.00 96.00 84 ARG A N 1
ATOM 645 C CA . ARG A 1 84 ? 9.521 6.227 -2.126 1.00 96.00 84 ARG A CA 1
ATOM 646 C C . ARG A 1 84 ? 9.057 5.395 -0.954 1.00 96.00 84 ARG A C 1
ATOM 648 O O . ARG A 1 84 ? 9.645 4.363 -0.649 1.00 96.00 84 ARG A O 1
ATOM 655 N N . ALA A 1 85 ? 7.992 5.845 -0.316 1.00 96.50 85 ALA A N 1
ATOM 656 C CA . ALA A 1 85 ? 7.361 5.148 0.781 1.00 96.50 85 ALA A CA 1
ATOM 657 C C . ALA A 1 85 ? 5.865 5.000 0.532 1.00 96.50 85 ALA A C 1
ATOM 659 O O . ALA A 1 85 ? 5.206 5.923 0.049 1.00 96.50 85 ALA A O 1
ATOM 660 N N . ASP A 1 86 ? 5.317 3.870 0.948 1.00 98.06 86 ASP A N 1
ATOM 661 C CA . ASP A 1 86 ? 3.883 3.681 1.046 1.00 98.06 86 ASP A CA 1
ATOM 662 C C . ASP A 1 86 ? 3.567 2.818 2.261 1.00 98.06 86 ASP A C 1
ATOM 664 O O . ASP A 1 86 ? 4.190 1.783 2.502 1.00 98.06 86 ASP A O 1
ATOM 668 N N . THR A 1 87 ? 2.627 3.281 3.072 1.00 98.56 87 THR A N 1
ATOM 669 C CA . THR A 1 87 ? 2.214 2.603 4.302 1.00 98.56 87 THR A CA 1
ATOM 670 C C . THR A 1 87 ? 0.705 2.538 4.331 1.00 98.56 87 THR A C 1
ATOM 672 O O . THR A 1 87 ? 0.028 3.544 4.106 1.00 98.56 87 THR A O 1
ATOM 675 N N . GLY A 1 88 ? 0.167 1.362 4.631 1.00 98.31 88 GLY A N 1
ATOM 676 C CA . GLY A 1 88 ? -1.266 1.175 4.568 1.00 98.31 88 GLY A CA 1
ATOM 677 C C . GLY A 1 88 ? -1.754 -0.195 4.993 1.00 98.31 88 GLY A C 1
ATOM 678 O O . GLY A 1 88 ? -1.046 -0.987 5.616 1.00 98.31 88 GLY A O 1
ATOM 679 N N . ILE A 1 89 ? -3.013 -0.437 4.654 1.00 98.56 89 ILE A N 1
ATOM 680 C CA . ILE A 1 89 ? -3.722 -1.691 4.835 1.00 98.56 89 ILE A CA 1
ATOM 681 C C . ILE A 1 89 ? -4.312 -2.096 3.488 1.00 98.56 89 ILE A C 1
ATOM 683 O O . ILE A 1 89 ? -4.962 -1.284 2.826 1.00 98.56 89 ILE A O 1
ATOM 687 N N . ILE A 1 90 ? -4.128 -3.360 3.121 1.00 98.31 90 ILE A N 1
ATOM 688 C CA . ILE A 1 90 ? -4.889 -4.016 2.056 1.00 98.31 90 ILE A CA 1
ATOM 689 C C . ILE A 1 90 ? -5.850 -4.987 2.738 1.00 98.31 90 ILE A C 1
ATOM 691 O O . ILE A 1 90 ? -5.414 -5.895 3.445 1.00 98.31 90 ILE A O 1
ATOM 695 N N . ALA A 1 91 ? -7.152 -4.772 2.576 1.00 97.62 91 ALA A N 1
ATOM 696 C CA . ALA A 1 91 ? -8.176 -5.694 3.049 1.00 97.62 91 ALA A CA 1
ATOM 697 C C . ALA A 1 91 ? -8.603 -6.607 1.898 1.00 97.62 91 ALA A C 1
ATOM 699 O O . ALA A 1 91 ? -8.970 -6.107 0.834 1.00 97.62 91 ALA A O 1
ATOM 700 N N . LEU A 1 92 ? -8.543 -7.918 2.124 1.00 96.56 92 LEU A N 1
ATOM 701 C CA . LEU A 1 92 ? -8.968 -8.964 1.197 1.00 96.56 92 LEU A CA 1
ATOM 702 C C . LEU A 1 92 ? -10.204 -9.637 1.806 1.00 96.56 92 LEU A C 1
ATOM 704 O O . LEU A 1 92 ? -10.102 -10.490 2.690 1.00 96.56 92 LEU A O 1
ATOM 708 N N . GLY A 1 93 ? -11.385 -9.184 1.390 1.00 91.19 93 GLY A N 1
ATOM 709 C CA . GLY A 1 93 ? -12.643 -9.579 2.014 1.00 91.19 93 GLY A CA 1
ATOM 710 C C . GLY A 1 93 ? -12.757 -9.136 3.485 1.00 91.19 93 GLY A C 1
ATOM 711 O O . GLY A 1 93 ? -12.082 -8.196 3.918 1.00 91.19 93 GLY A O 1
ATOM 712 N N . PRO A 1 94 ? -13.647 -9.774 4.267 1.00 87.75 94 PRO A N 1
ATOM 713 C CA . PRO A 1 94 ? -13.863 -9.422 5.671 1.00 87.75 94 PRO A CA 1
ATOM 714 C C . PRO A 1 94 ? -12.766 -9.943 6.615 1.00 87.75 94 PRO A C 1
ATOM 716 O O . PRO A 1 94 ? -12.556 -9.353 7.677 1.00 87.75 94 PRO A O 1
ATOM 719 N N . ASP A 1 95 ? -12.070 -11.016 6.233 1.00 88.75 95 ASP A N 1
ATOM 720 C CA . ASP A 1 95 ? -11.271 -11.821 7.165 1.00 88.75 95 ASP A CA 1
ATOM 721 C C . ASP A 1 95 ? -9.779 -11.476 7.156 1.00 88.75 95 ASP A C 1
ATOM 723 O O . ASP A 1 95 ? -9.099 -11.621 8.174 1.00 88.75 95 ASP A O 1
ATOM 727 N N . VAL A 1 96 ? -9.252 -10.997 6.026 1.00 96.31 96 VAL A N 1
ATOM 728 C CA . VAL A 1 96 ? -7.818 -10.745 5.866 1.00 96.31 96 VAL A CA 1
ATOM 729 C C . VAL A 1 96 ? -7.552 -9.251 5.732 1.00 96.31 96 VAL A C 1
ATOM 731 O O . VAL A 1 96 ? -8.068 -8.575 4.844 1.00 96.31 96 VAL A O 1
ATOM 734 N N . LYS A 1 97 ? -6.696 -8.727 6.613 1.00 97.81 97 LYS A N 1
ATOM 735 C CA . LYS A 1 97 ? -6.166 -7.359 6.551 1.00 97.81 97 LYS A CA 1
ATOM 736 C C . LYS A 1 97 ? -4.648 -7.401 6.656 1.00 97.81 97 LYS A C 1
ATOM 738 O O . LYS A 1 97 ? -4.106 -7.828 7.674 1.00 97.81 97 LYS A O 1
ATOM 743 N N . ILE A 1 98 ? -3.968 -6.917 5.626 1.00 98.44 98 ILE A N 1
ATOM 744 C CA . ILE A 1 98 ? -2.509 -6.874 5.540 1.00 98.44 98 ILE A CA 1
ATOM 745 C C . ILE A 1 98 ? -2.060 -5.455 5.873 1.00 98.44 98 ILE A C 1
ATOM 747 O O . ILE A 1 98 ? -2.217 -4.553 5.055 1.00 98.44 98 ILE A O 1
ATOM 751 N N . ALA A 1 99 ? -1.504 -5.250 7.065 1.00 98.56 99 ALA A N 1
ATOM 752 C CA . ALA A 1 99 ? -0.805 -4.012 7.398 1.00 98.56 99 ALA A CA 1
ATOM 753 C C . ALA A 1 99 ? 0.607 -4.043 6.796 1.00 98.56 99 ALA A C 1
ATOM 755 O O . ALA A 1 99 ? 1.355 -4.995 7.025 1.00 98.56 99 ALA A O 1
ATOM 756 N N . TYR A 1 100 ? 0.986 -3.003 6.057 1.00 98.69 100 TYR A N 1
ATOM 757 C CA . TYR A 1 100 ? 2.275 -2.937 5.372 1.00 98.69 100 TYR A CA 1
ATOM 758 C C . TYR A 1 100 ? 2.930 -1.560 5.499 1.00 98.69 100 TYR A C 1
ATOM 760 O O . TYR A 1 100 ? 2.272 -0.538 5.699 1.00 98.69 100 TYR A O 1
ATOM 768 N N . SER A 1 101 ? 4.252 -1.549 5.347 1.00 98.44 101 SER A N 1
ATOM 769 C CA . SER A 1 101 ? 5.042 -0.353 5.074 1.00 98.44 101 SER A CA 1
ATOM 770 C C . SE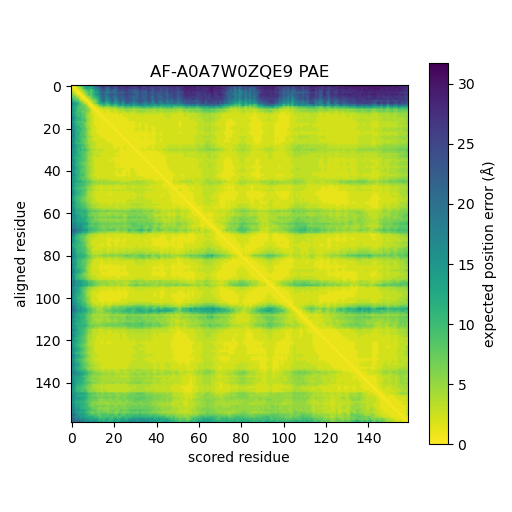R A 1 101 ? 6.199 -0.759 4.173 1.00 98.44 101 SER A C 1
ATOM 772 O O . SER A 1 101 ? 6.985 -1.637 4.534 1.00 98.44 101 SER A O 1
ATOM 774 N N . VAL A 1 102 ? 6.267 -0.154 2.993 1.00 97.94 102 VAL A N 1
ATOM 775 C CA . VAL A 1 102 ? 7.346 -0.342 2.023 1.00 97.94 102 VAL A CA 1
ATOM 776 C C . VAL A 1 102 ? 8.066 0.983 1.853 1.00 97.94 102 VAL A C 1
ATOM 778 O O . VAL A 1 102 ? 7.426 2.028 1.741 1.00 97.94 102 VAL A O 1
ATOM 781 N N . VAL A 1 103 ? 9.395 0.949 1.897 1.00 96.56 103 VAL A N 1
ATOM 782 C CA . VAL A 1 103 ? 10.248 2.131 1.773 1.00 96.56 103 VAL A CA 1
ATOM 783 C C . VAL A 1 103 ? 11.453 1.772 0.917 1.00 96.56 103 VAL A C 1
ATOM 785 O O . VAL A 1 103 ? 12.093 0.746 1.135 1.00 96.56 103 VAL A O 1
ATOM 788 N N . ASN A 1 104 ? 11.756 2.638 -0.040 1.00 93.50 104 ASN A N 1
ATOM 789 C CA . ASN A 1 104 ? 12.956 2.614 -0.852 1.00 93.50 104 ASN A CA 1
ATOM 790 C C . ASN A 1 104 ? 13.589 4.007 -0.797 1.00 93.50 104 ASN A C 1
ATOM 792 O O . ASN A 1 104 ? 12.941 4.982 -1.167 1.00 93.50 104 ASN A O 1
ATOM 796 N N . ASP A 1 105 ? 14.822 4.102 -0.314 1.00 88.69 105 ASP A N 1
ATOM 797 C CA . ASP A 1 105 ? 15.555 5.355 -0.102 1.00 88.69 105 ASP A CA 1
ATOM 798 C C . ASP A 1 105 ? 16.972 5.342 -0.705 1.00 88.69 105 ASP A C 1
ATOM 800 O O . ASP A 1 105 ? 17.739 6.280 -0.508 1.00 88.69 105 ASP A O 1
ATOM 804 N N . SER A 1 106 ? 17.316 4.296 -1.462 1.00 80.19 106 SER A N 1
ATOM 805 C CA . SER A 1 106 ? 18.672 4.068 -1.987 1.00 80.19 106 SER A CA 1
ATOM 806 C C . SER A 1 106 ? 18.834 4.410 -3.473 1.00 80.19 106 SER A C 1
ATOM 808 O O . SER A 1 106 ? 19.919 4.252 -4.029 1.00 80.19 106 SER A O 1
ATOM 810 N N . GLY A 1 107 ? 17.766 4.866 -4.133 1.00 80.88 107 GLY A N 1
ATOM 811 C CA . GLY A 1 107 ? 17.780 5.208 -5.554 1.00 80.88 107 GLY A CA 1
ATOM 812 C C . GLY A 1 107 ? 18.425 6.565 -5.857 1.00 80.88 107 GLY A C 1
ATOM 813 O O . GLY A 1 107 ? 18.242 7.533 -5.123 1.00 80.88 107 GLY A O 1
ATOM 814 N N . GLU A 1 108 ? 19.130 6.649 -6.988 1.00 88.50 108 GLU A N 1
ATOM 815 C CA . GLU A 1 108 ? 19.707 7.903 -7.507 1.00 88.50 108 GLU A CA 1
ATOM 816 C C . GLU A 1 108 ? 18.692 8.759 -8.289 1.00 88.50 108 GLU A C 1
ATOM 818 O O . GLU A 1 108 ? 18.894 9.961 -8.477 1.00 88.50 108 GLU A O 1
ATOM 823 N N . ASP A 1 109 ? 17.597 8.151 -8.763 1.00 90.62 109 ASP A N 1
ATOM 824 C CA . ASP A 1 109 ? 16.527 8.868 -9.457 1.00 90.62 109 ASP A CA 1
ATOM 825 C C . ASP A 1 109 ? 15.817 9.794 -8.465 1.00 90.62 109 ASP A C 1
ATOM 827 O O . ASP A 1 109 ? 15.294 9.353 -7.454 1.00 90.62 109 ASP A O 1
ATOM 831 N N . SER A 1 110 ? 15.821 11.096 -8.739 1.00 90.12 110 SER A N 1
ATOM 832 C CA . SER A 1 110 ? 15.164 12.120 -7.914 1.00 90.12 110 SER A CA 1
ATOM 833 C C . SER A 1 110 ? 13.935 12.723 -8.596 1.00 90.12 110 SER A C 1
ATOM 835 O O . SER A 1 110 ? 13.362 13.707 -8.122 1.00 90.12 110 SER A O 1
ATOM 837 N N . THR A 1 111 ? 13.527 12.158 -9.734 1.00 90.38 111 THR A N 1
ATOM 838 C CA . THR A 1 111 ? 12.381 12.625 -10.510 1.00 90.38 111 THR A CA 1
ATOM 839 C C . THR A 1 111 ? 11.077 12.038 -9.977 1.00 90.38 111 THR A C 1
ATOM 841 O O . THR A 1 111 ? 11.059 10.967 -9.385 1.00 90.38 111 THR A O 1
ATOM 844 N N . TYR A 1 112 ? 9.953 12.714 -10.220 1.00 88.62 112 TYR A N 1
ATOM 845 C CA . TYR A 1 112 ? 8.611 12.261 -9.828 1.00 88.62 112 TYR A CA 1
ATOM 846 C C . TYR A 1 112 ? 7.872 11.698 -11.049 1.00 88.62 112 TYR A C 1
ATOM 848 O O . TYR A 1 112 ? 6.895 12.274 -11.526 1.00 88.62 112 TYR A O 1
ATOM 856 N N . ARG A 1 113 ? 8.412 10.624 -11.634 1.00 89.62 113 ARG A N 1
ATOM 857 C CA . ARG A 1 113 ? 7.866 9.976 -12.839 1.00 89.62 113 ARG A CA 1
ATOM 858 C C . ARG A 1 113 ? 7.143 8.678 -12.491 1.00 89.62 113 ARG A C 1
ATOM 860 O O . ARG A 1 113 ? 7.519 7.993 -11.552 1.00 89.62 113 ARG A O 1
ATOM 867 N N . ASN A 1 114 ? 6.169 8.304 -13.319 1.00 84.94 114 ASN A N 1
ATOM 868 C CA . ASN A 1 114 ? 5.330 7.113 -13.116 1.00 84.94 114 ASN A CA 1
ATOM 869 C C . ASN A 1 114 ? 6.104 5.780 -13.103 1.00 84.94 114 ASN A C 1
ATOM 871 O O . ASN A 1 114 ? 5.612 4.794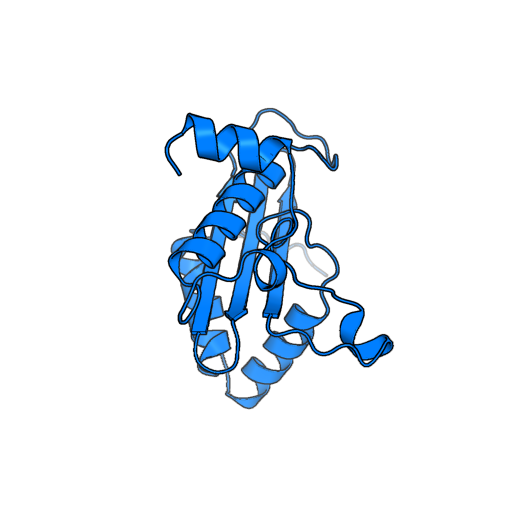 -12.567 1.00 84.94 114 ASN A O 1
ATOM 875 N N . GLU A 1 115 ? 7.294 5.741 -13.704 1.00 90.75 115 GLU A N 1
ATOM 876 C CA . GLU A 1 115 ? 8.151 4.548 -13.785 1.00 90.75 115 GLU A CA 1
ATOM 877 C C . GLU A 1 115 ? 9.379 4.666 -12.875 1.00 90.75 115 GLU A C 1
ATOM 879 O O . GLU A 1 115 ? 10.441 4.120 -13.171 1.00 90.75 115 GLU A O 1
ATOM 884 N N . HIS A 1 116 ? 9.258 5.415 -11.777 1.00 93.62 116 HIS A N 1
ATOM 885 C CA . HIS A 1 116 ? 10.336 5.518 -10.806 1.00 93.62 116 HIS A CA 1
ATOM 886 C C . HIS A 1 116 ? 10.667 4.123 -10.237 1.00 93.62 116 HIS A C 1
ATOM 888 O O . HIS A 1 116 ? 9.762 3.436 -9.749 1.00 93.62 116 HIS A O 1
ATOM 894 N N . PRO A 1 117 ? 11.943 3.690 -10.223 1.00 93.38 117 PRO A N 1
ATOM 895 C CA . PRO A 1 117 ? 12.312 2.336 -9.797 1.00 93.38 117 PRO A CA 1
ATOM 896 C C . PRO A 1 117 ? 11.843 1.976 -8.381 1.00 93.38 117 PRO A C 1
ATOM 898 O O . PRO A 1 117 ? 11.447 0.838 -8.123 1.00 93.38 117 PRO A O 1
ATOM 901 N N . GLY A 1 118 ? 11.838 2.955 -7.469 1.00 94.88 118 GLY A N 1
ATOM 902 C CA . GLY A 1 118 ? 11.315 2.781 -6.112 1.00 94.88 118 GLY A CA 1
ATOM 903 C C . GLY A 1 118 ? 9.809 2.503 -6.070 1.00 94.88 118 GLY A C 1
ATOM 904 O O . GLY A 1 118 ? 9.380 1.640 -5.310 1.00 94.88 118 GLY A O 1
ATOM 905 N N . ASP A 1 119 ? 9.021 3.153 -6.935 1.00 95.12 119 ASP A N 1
ATOM 906 C CA . ASP A 1 119 ? 7.570 2.935 -7.006 1.00 95.12 119 ASP A CA 1
ATOM 907 C C . ASP A 1 119 ? 7.267 1.535 -7.544 1.00 95.12 119 ASP A C 1
ATOM 909 O O . ASP A 1 119 ? 6.459 0.808 -6.969 1.00 95.12 119 ASP A O 1
ATOM 913 N N . ILE A 1 120 ? 7.992 1.113 -8.587 1.00 94.50 120 ILE A N 1
ATOM 914 C CA . ILE A 1 120 ? 7.883 -0.238 -9.151 1.00 94.50 120 ILE A CA 1
ATOM 915 C C . ILE A 1 120 ? 8.291 -1.296 -8.128 1.00 94.50 120 ILE A C 1
ATOM 917 O O . ILE A 1 120 ? 7.583 -2.283 -7.959 1.00 94.50 120 ILE A O 1
ATOM 921 N N . THR A 1 121 ? 9.390 -1.091 -7.403 1.00 94.69 121 THR A N 1
ATOM 922 C CA . THR A 1 121 ? 9.823 -2.036 -6.362 1.00 94.69 121 THR A CA 1
ATOM 923 C C . THR A 1 121 ? 8.752 -2.183 -5.281 1.00 94.69 121 THR A C 1
ATOM 925 O O . THR A 1 121 ? 8.372 -3.301 -4.933 1.00 94.69 121 THR A O 1
ATOM 928 N N . ASN A 1 122 ? 8.203 -1.062 -4.804 1.00 97.00 122 ASN A N 1
ATOM 929 C CA . ASN A 1 122 ? 7.123 -1.056 -3.821 1.00 97.00 122 ASN A CA 1
ATOM 930 C C . ASN A 1 122 ? 5.862 -1.757 -4.361 1.00 97.00 122 ASN A C 1
ATOM 932 O O . ASN A 1 122 ? 5.245 -2.543 -3.642 1.00 97.00 122 ASN A O 1
ATOM 936 N N . ALA A 1 123 ? 5.518 -1.539 -5.633 1.00 96.81 123 ALA A N 1
ATOM 937 C CA . ALA A 1 123 ? 4.407 -2.196 -6.317 1.00 96.81 123 ALA A CA 1
ATOM 938 C C . ALA A 1 123 ? 4.565 -3.718 -6.423 1.00 96.81 123 ALA A C 1
ATOM 940 O O . ALA A 1 123 ? 3.606 -4.457 -6.197 1.00 96.81 123 ALA A O 1
ATOM 941 N N . LEU A 1 124 ? 5.769 -4.198 -6.748 1.00 95.94 124 LEU A N 1
ATOM 942 C CA . LEU A 1 124 ? 6.065 -5.630 -6.809 1.00 95.94 124 LEU A CA 1
ATOM 943 C C . LEU A 1 124 ? 5.923 -6.282 -5.432 1.00 95.94 124 LEU A C 1
ATOM 945 O O . LEU A 1 124 ? 5.324 -7.349 -5.329 1.00 95.94 124 LEU A O 1
ATOM 949 N N . ILE A 1 125 ? 6.404 -5.621 -4.372 1.00 96.44 125 ILE A N 1
ATOM 950 C CA . ILE A 1 125 ? 6.210 -6.102 -2.998 1.00 96.44 125 ILE A CA 1
ATOM 951 C C . ILE A 1 125 ? 4.716 -6.180 -2.685 1.00 96.44 125 ILE A C 1
ATOM 953 O O . ILE A 1 125 ? 4.255 -7.226 -2.244 1.00 96.44 125 ILE A O 1
ATOM 957 N N . GLY A 1 126 ? 3.946 -5.123 -2.962 1.00 97.31 126 GLY A N 1
ATOM 958 C CA . GLY A 1 126 ? 2.501 -5.115 -2.723 1.00 97.31 126 GLY A CA 1
ATOM 959 C C . GLY A 1 126 ? 1.758 -6.255 -3.429 1.00 97.31 126 GLY A C 1
ATOM 960 O O . GLY A 1 126 ? 0.910 -6.897 -2.810 1.00 97.31 126 GLY A O 1
ATOM 961 N N . ARG A 1 127 ? 2.140 -6.578 -4.673 1.00 96.06 127 ARG A N 1
ATOM 962 C CA . ARG A 1 127 ? 1.626 -7.749 -5.402 1.00 96.06 127 ARG A CA 1
ATOM 963 C C . ARG A 1 127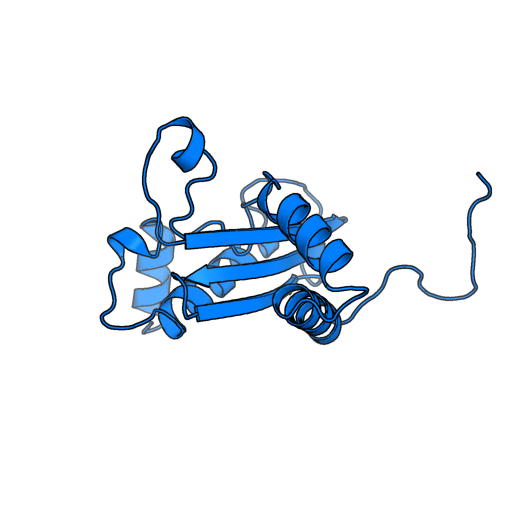 ? 1.934 -9.059 -4.674 1.00 96.06 127 ARG A C 1
ATOM 965 O O . ARG A 1 127 ? 1.017 -9.835 -4.429 1.00 96.06 127 ARG A O 1
ATOM 972 N N . VAL A 1 128 ? 3.190 -9.268 -4.273 1.00 95.31 128 VAL A N 1
ATOM 973 C CA . VAL A 1 128 ? 3.610 -10.473 -3.533 1.00 95.31 128 VAL A CA 1
ATOM 974 C C . VAL A 1 128 ? 2.859 -10.609 -2.206 1.00 95.31 128 VAL A C 1
ATOM 976 O O . VAL A 1 128 ? 2.486 -11.718 -1.834 1.00 95.31 128 VAL A O 1
ATOM 979 N N . LEU A 1 129 ? 2.592 -9.503 -1.495 1.00 96.75 129 LEU A N 1
ATOM 980 C CA . LEU A 1 129 ? 1.784 -9.555 -0.272 1.00 96.75 129 LEU A CA 1
ATOM 981 C C . LEU A 1 129 ? 0.366 -10.079 -0.576 1.00 96.75 129 LEU A C 1
ATOM 983 O O . LEU A 1 129 ? -0.134 -10.957 0.120 1.00 96.75 129 LEU A O 1
ATOM 987 N N . VAL A 1 130 ? -0.292 -9.568 -1.618 1.00 97.06 130 VAL A N 1
ATOM 988 C CA . VAL A 1 130 ? -1.646 -10.027 -1.965 1.00 97.06 130 VAL A CA 1
ATOM 989 C C . VAL A 1 130 ? -1.649 -11.491 -2.391 1.00 97.06 130 VAL A C 1
ATOM 991 O O . VAL A 1 130 ? -2.493 -12.236 -1.911 1.00 97.06 130 VAL A O 1
ATOM 994 N N . GLU A 1 131 ? -0.695 -11.912 -3.221 1.00 94.00 131 GLU A N 1
ATOM 995 C CA . GLU A 1 131 ? -0.562 -13.310 -3.653 1.00 94.00 131 GLU A CA 1
ATOM 996 C C . GLU A 1 131 ? -0.341 -14.261 -2.468 1.00 94.00 131 GLU A C 1
ATOM 998 O O . GLU A 1 131 ? -1.002 -15.291 -2.363 1.00 94.00 131 GLU A O 1
ATOM 1003 N N . TYR A 1 132 ? 0.545 -13.899 -1.535 1.00 95.19 132 TYR A N 1
ATOM 1004 C CA . TYR A 1 132 ? 0.894 -14.756 -0.401 1.00 95.19 132 TYR A CA 1
ATOM 1005 C C . TYR A 1 132 ? -0.231 -14.878 0.638 1.00 95.19 132 TYR A C 1
ATOM 1007 O O . TYR A 1 132 ? -0.430 -15.946 1.217 1.00 95.19 132 TYR A O 1
ATOM 1015 N N . TRP A 1 133 ? -0.946 -13.783 0.913 1.00 96.50 133 TRP A N 1
ATOM 1016 C CA . TRP A 1 133 ? -2.004 -13.737 1.931 1.00 96.50 133 TRP A CA 1
ATOM 1017 C C . TRP A 1 133 ? -3.418 -13.842 1.349 1.00 96.50 133 TRP A C 1
ATOM 1019 O O . TRP A 1 133 ? -4.384 -13.616 2.082 1.00 96.50 133 TRP A O 1
ATOM 1029 N N . TRP A 1 134 ? -3.565 -14.179 0.064 1.00 95.94 134 TRP A N 1
ATOM 1030 C CA . TRP A 1 134 ? -4.880 -14.354 -0.542 1.00 95.94 134 TRP A CA 1
ATOM 1031 C C . TRP A 1 134 ? -5.692 -15.417 0.216 1.00 95.94 134 TRP A C 1
ATOM 1033 O O . TRP A 1 134 ? -5.192 -16.522 0.449 1.00 95.94 134 TRP A O 1
ATOM 1043 N N . PRO A 1 135 ? -6.930 -15.113 0.641 1.00 94.69 135 PRO A N 1
ATOM 1044 C CA . PRO A 1 135 ? -7.750 -16.088 1.342 1.00 94.69 135 PRO A CA 1
ATOM 1045 C C . PRO A 1 135 ? -8.312 -17.135 0.372 1.00 94.69 135 PRO A C 1
ATOM 1047 O O . PRO A 1 135 ? -8.977 -16.797 -0.601 1.00 94.69 135 PRO A O 1
ATOM 1050 N N . GLY A 1 136 ? -8.129 -18.415 0.699 1.00 92.88 136 GLY A N 1
ATOM 1051 C CA . GLY A 1 136 ? -8.736 -19.521 -0.044 1.00 92.88 136 GLY A CA 1
ATOM 1052 C C . GLY A 1 136 ? -7.953 -19.923 -1.294 1.00 92.88 136 GLY A C 1
ATOM 1053 O O . GLY A 1 136 ? -6.725 -19.978 -1.273 1.00 92.88 136 GLY A O 1
ATOM 1054 N N . GLU A 1 137 ? -8.675 -20.287 -2.354 1.00 94.31 137 GLU A N 1
ATOM 1055 C CA . GLU A 1 137 ? -8.073 -20.625 -3.645 1.00 94.31 137 GLU A CA 1
ATOM 1056 C C . GLU A 1 137 ? -7.599 -19.351 -4.355 1.00 94.31 137 GLU A C 1
ATOM 1058 O O . GLU A 1 137 ? -8.236 -18.302 -4.270 1.00 94.31 137 GLU A O 1
ATOM 1063 N N . TRP A 1 138 ? -6.450 -19.426 -5.026 1.00 93.38 138 TRP A N 1
ATOM 1064 C CA . TRP A 1 138 ? -5.870 -18.281 -5.719 1.00 93.38 138 TRP A CA 1
ATOM 1065 C C . TRP A 1 138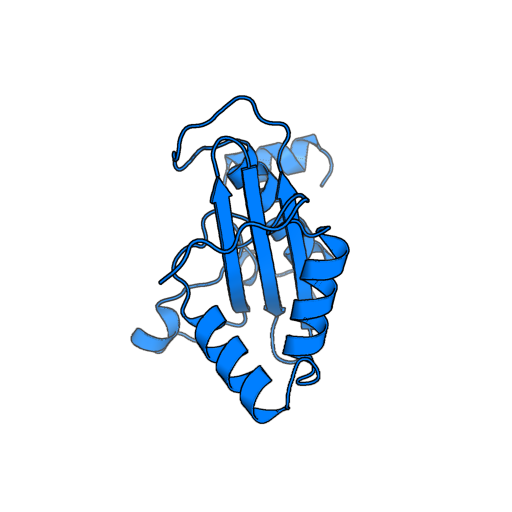 ? -6.708 -17.883 -6.942 1.00 93.38 138 TRP A C 1
ATOM 1067 O O . TRP A 1 138 ? -6.818 -18.645 -7.901 1.00 93.38 138 TRP A O 1
ATOM 1077 N N . GLU A 1 139 ? -7.250 -16.662 -6.924 1.00 93.44 139 GLU A N 1
ATOM 1078 C CA . GLU A 1 139 ? -8.092 -16.098 -7.987 1.00 93.44 139 GLU A CA 1
ATOM 1079 C C . GLU A 1 139 ? -7.446 -14.824 -8.570 1.00 93.44 139 GLU A C 1
ATOM 1081 O O . GLU A 1 139 ? -7.813 -13.705 -8.193 1.00 93.44 139 GLU A O 1
ATOM 1086 N N . PRO A 1 140 ? -6.474 -14.946 -9.496 1.00 91.69 140 PRO A N 1
ATOM 1087 C CA . PRO A 1 140 ? -5.669 -13.812 -9.960 1.00 91.69 140 PRO A CA 1
ATOM 1088 C C . PRO A 1 140 ? -6.501 -12.687 -10.587 1.00 91.69 140 PRO A C 1
ATOM 1090 O O . PRO A 1 140 ? -6.202 -11.517 -10.362 1.00 91.69 140 PRO A O 1
ATOM 1093 N N . ASP A 1 141 ? -7.583 -13.023 -11.295 1.00 91.69 141 ASP A N 1
ATOM 1094 C CA . ASP A 1 141 ? -8.471 -12.052 -11.951 1.00 91.69 141 ASP A CA 1
ATOM 1095 C C . ASP A 1 141 ? -9.227 -11.146 -10.961 1.00 91.69 141 ASP A C 1
ATOM 1097 O O . ASP A 1 141 ? -9.679 -10.055 -11.325 1.00 91.69 141 ASP A O 1
ATOM 1101 N N . LEU A 1 142 ? -9.366 -11.587 -9.706 1.00 92.69 142 LEU A N 1
ATOM 1102 C CA . LEU A 1 142 ? -9.964 -10.816 -8.614 1.00 92.69 142 LEU A CA 1
ATOM 1103 C C . LEU A 1 142 ? -8.916 -10.152 -7.718 1.00 92.69 142 LEU A C 1
ATOM 1105 O O . LEU A 1 142 ? -9.239 -9.185 -7.026 1.00 92.69 142 LEU A O 1
ATOM 1109 N N . ALA A 1 143 ? -7.690 -10.674 -7.714 1.00 94.12 143 ALA A N 1
ATOM 1110 C CA . ALA A 1 143 ? -6.642 -10.292 -6.782 1.00 94.12 143 ALA A CA 1
ATOM 1111 C C . ALA A 1 143 ? -5.712 -9.199 -7.321 1.00 94.12 143 ALA A C 1
ATOM 1113 O O . ALA A 1 143 ? -5.365 -8.255 -6.601 1.00 94.12 143 ALA A O 1
ATOM 1114 N N . VAL A 1 144 ? -5.304 -9.308 -8.588 1.00 95.25 144 VAL A N 1
ATOM 1115 C CA . VAL A 1 144 ? -4.230 -8.494 -9.169 1.00 95.25 144 VAL A CA 1
ATOM 1116 C C . VAL A 1 144 ? -4.575 -7.986 -10.568 1.00 95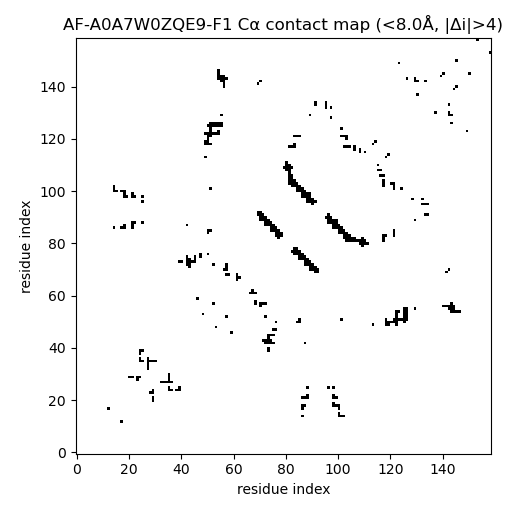.25 144 VAL A C 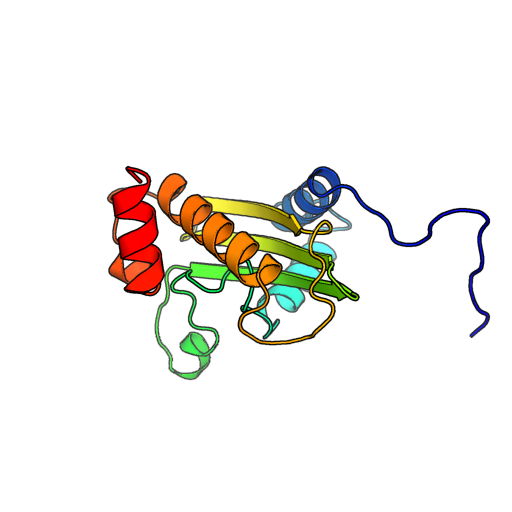1
ATOM 1118 O O . VAL A 1 144 ? -5.333 -8.598 -11.314 1.00 95.25 144 VAL A O 1
ATOM 1121 N N . PHE A 1 145 ? -4.012 -6.839 -10.947 1.00 94.12 145 PHE A N 1
ATOM 1122 C CA . PHE A 1 145 ? -4.044 -6.401 -12.339 1.00 94.12 145 PHE A CA 1
ATOM 1123 C C . PHE A 1 145 ? -2.967 -7.144 -13.142 1.00 94.12 145 PHE A C 1
ATOM 1125 O O . PHE A 1 145 ? -1.802 -7.142 -12.725 1.00 94.12 145 PHE A O 1
ATOM 1132 N N . PRO A 1 146 ? -3.310 -7.729 -14.306 1.00 90.25 146 PRO A N 1
ATOM 1133 C CA . PRO A 1 146 ? -2.331 -8.411 -15.140 1.00 90.25 146 PRO A CA 1
ATOM 1134 C C . PRO A 1 146 ? -1.299 -7.413 -15.667 1.00 90.25 146 PRO A C 1
ATOM 1136 O O . PRO A 1 146 ? -1.625 -6.275 -16.023 1.00 90.25 146 PRO A O 1
ATOM 1139 N N . SER A 1 147 ? -0.044 -7.844 -15.745 1.00 90.69 147 SER A N 1
ATOM 1140 C CA . SER A 1 147 ? 1.027 -7.040 -16.322 1.00 90.69 147 SER A CA 1
ATOM 1141 C C . SER A 1 147 ? 2.032 -7.963 -16.993 1.00 90.69 147 SER A C 1
ATOM 1143 O O . SER A 1 147 ? 2.786 -8.633 -16.287 1.00 90.69 147 SER A O 1
ATOM 1145 N N . PRO A 1 148 ? 2.135 -7.952 -18.336 1.00 90.56 148 PRO A N 1
ATOM 1146 C CA . PRO A 1 148 ? 3.009 -8.881 -19.050 1.00 90.56 148 PRO A CA 1
ATOM 1147 C C . PRO A 1 148 ? 4.479 -8.751 -18.627 1.00 90.56 148 PRO A C 1
ATOM 1149 O O . PRO A 1 148 ? 5.233 -9.717 -18.692 1.00 90.56 148 PRO A O 1
ATOM 1152 N N . TYR A 1 149 ? 4.892 -7.569 -18.160 1.00 89.62 149 TYR A N 1
ATOM 1153 C CA . TYR A 1 149 ? 6.243 -7.329 -17.658 1.00 89.62 149 TYR A CA 1
ATOM 1154 C C . TYR A 1 149 ? 6.476 -7.940 -16.275 1.00 89.62 149 TYR A C 1
ATOM 1156 O O . TYR A 1 149 ? 7.540 -8.505 -16.029 1.00 89.62 149 TYR A O 1
ATOM 1164 N N . VAL A 1 150 ? 5.491 -7.832 -15.379 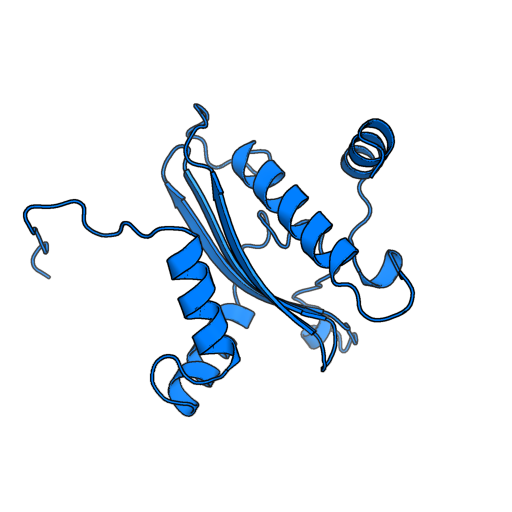1.00 89.94 150 VAL A N 1
ATOM 1165 C CA . VAL A 1 150 ? 5.592 -8.397 -14.027 1.00 89.94 150 VAL A CA 1
ATOM 1166 C C . VAL A 1 150 ? 5.443 -9.911 -14.078 1.00 89.94 150 VAL A C 1
ATOM 1168 O O . VAL A 1 150 ? 6.238 -10.614 -13.467 1.00 89.94 150 VAL A O 1
ATOM 1171 N N . ASP A 1 151 ? 4.502 -10.412 -14.874 1.00 89.38 151 ASP A N 1
ATOM 1172 C CA . ASP A 1 151 ? 4.266 -11.847 -15.040 1.00 89.38 151 ASP A CA 1
ATOM 1173 C C . ASP A 1 151 ? 5.517 -12.538 -15.607 1.00 89.38 151 ASP A C 1
ATOM 1175 O O . ASP A 1 151 ? 5.959 -13.566 -15.098 1.00 89.38 151 ASP A O 1
ATOM 1179 N N . ALA A 1 152 ? 6.172 -11.923 -16.601 1.00 90.94 152 ALA A N 1
ATOM 1180 C CA . ALA A 1 152 ? 7.442 -12.418 -17.125 1.00 90.94 152 ALA A CA 1
ATOM 1181 C C . ALA A 1 152 ? 8.589 -12.350 -16.099 1.00 90.94 152 ALA A C 1
ATOM 1183 O O . ALA A 1 152 ? 9.473 -13.209 -16.109 1.00 90.94 152 ALA A O 1
ATOM 1184 N N . LEU A 1 153 ? 8.612 -11.333 -15.230 1.00 89.50 153 LEU A N 1
ATOM 1185 C CA . LEU A 1 153 ? 9.609 -11.216 -14.164 1.00 89.50 153 LEU A CA 1
ATOM 1186 C C . LEU A 1 153 ? 9.435 -12.322 -13.117 1.00 89.50 153 LEU A C 1
ATOM 1188 O O . LEU A 1 153 ? 10.421 -12.967 -12.763 1.00 89.50 153 LEU A O 1
ATOM 1192 N N . PHE A 1 154 ? 8.206 -12.553 -12.654 1.00 88.38 154 PHE A N 1
ATOM 1193 C CA . PHE A 1 154 ? 7.892 -13.559 -11.635 1.00 88.38 154 PHE A CA 1
ATOM 1194 C C . PHE A 1 154 ? 8.187 -14.967 -12.155 1.00 88.38 154 PHE A C 1
ATOM 1196 O O . PHE A 1 154 ? 8.973 -15.688 -11.539 1.00 88.38 154 PHE A O 1
ATOM 1203 N N . ALA A 1 155 ? 7.762 -15.274 -13.386 1.00 88.31 155 ALA A N 1
ATOM 1204 C CA . ALA A 1 155 ? 8.085 -16.541 -14.040 1.00 88.31 155 ALA A CA 1
ATOM 1205 C C . ALA A 1 155 ? 9.602 -16.804 -14.128 1.00 88.31 155 ALA A C 1
ATOM 1207 O O . ALA A 1 155 ? 10.056 -17.934 -13.949 1.00 88.31 155 ALA A O 1
ATOM 1208 N N . ARG A 1 156 ? 10.417 -15.766 -14.374 1.00 91.50 156 ARG A N 1
ATOM 1209 C CA . ARG A 1 156 ? 11.890 -15.879 -14.382 1.00 91.50 156 ARG A CA 1
ATOM 1210 C C . ARG A 1 156 ? 12.494 -16.037 -12.986 1.00 91.50 156 ARG A C 1
ATOM 1212 O O . ARG A 1 156 ? 13.576 -16.607 -12.873 1.00 91.50 156 ARG A O 1
ATOM 1219 N N . ALA A 1 157 ? 11.837 -15.502 -11.962 1.00 85.88 157 ALA A N 1
ATOM 1220 C CA . ALA A 1 157 ? 12.247 -15.609 -10.567 1.00 85.88 157 ALA A CA 1
ATOM 1221 C C . ALA A 1 157 ? 11.794 -16.926 -9.906 1.00 85.88 157 ALA A C 1
ATOM 1223 O O . ALA A 1 157 ? 12.251 -17.228 -8.806 1.00 85.88 157 ALA A O 1
ATOM 1224 N N . GLY A 1 158 ? 10.940 -17.711 -10.573 1.00 83.31 158 GLY A N 1
ATOM 1225 C CA . GLY A 1 158 ? 10.332 -18.914 -9.999 1.00 83.31 158 GLY A CA 1
ATOM 1226 C C . GLY A 1 158 ? 9.241 -18.597 -8.973 1.00 83.31 158 GLY A C 1
ATOM 1227 O O . GLY A 1 158 ? 9.053 -19.382 -8.043 1.00 83.31 158 GLY A O 1
ATOM 1228 N N . LEU A 1 159 ? 8.591 -17.440 -9.129 1.00 68.19 159 LEU A N 1
ATOM 1229 C CA . LEU A 1 159 ? 7.426 -16.991 -8.368 1.00 68.19 159 LEU A CA 1
ATOM 1230 C C . LEU A 1 159 ? 6.156 -17.185 -9.199 1.00 68.19 159 LEU A C 1
ATOM 1232 O O . LEU A 1 159 ? 6.221 -16.932 -10.428 1.00 68.19 159 LEU A O 1
#

Sequence (159 aa):
FGEITTPGSLAEAAPRDLMRLVAMLAREELVSADASRQMLAMLARQRYLEQAPRFVAYRYYAGDFGIAQPIAVFNKTGMLNGLRADTGIIALGPDVKIAYSVVNDSGEDSTYRNEHPGDITNALIGRVLVEYWWPGEWEPDLAVFPSPYVDALFARAGL

Mean predicted aligned error: 4.87 Å

Radius of gyration: 16.74 Å; Cα contacts (8 Å, |Δi|>4): 246; chains: 1; bounding box: 42×50×39 Å

Solvent-accessible surface area (backbone atoms only — not comparable to full-atom values): 9180 Å² total; per-residue (Å²): 133,82,84,88,81,66,100,63,88,78,93,76,78,56,49,70,56,54,17,49,50,42,43,28,30,77,69,29,62,61,79,40,52,67,58,16,50,52,52,47,59,53,26,49,66,57,82,83,43,69,28,34,53,51,31,34,50,60,60,89,62,28,71,86,67,74,46,88,69,64,49,49,58,28,44,48,72,46,77,57,59,30,32,28,34,37,36,28,37,44,29,53,53,96,85,38,72,47,56,35,42,43,74,34,71,85,53,86,60,55,64,97,52,98,81,33,68,41,31,52,52,31,13,53,51,36,34,52,51,51,67,73,63,53,78,81,76,92,50,58,89,69,51,32,51,89,46,76,69,56,54,54,49,31,58,73,72,76,94

Secondary structure (DSSP, 8-state):
------SS-SS---HHHHHHHHHHHHTT-SS-HHHHHHHHHHHTT----SSGGGGB---GGGGGGT---SEEEEEEEEEETTEEEEEEEEEETTTEEEEEEEEE---S-----TT-HHHHHHHHHHHHHHHHH--SS--HHHHB---HHHHHHHHHHT-

Foldseek 3Di:
DDDDDDPDDPPDDDFVVLLVLQVCLVVCNNPHVVVSVVLQVVQQQDDPCLALNVFWPDDSCCVVVVHDAQWTWRWDWDAAFLKTKMWTWIGRHPPDIDGGIAIDDPDNGGDPDSVRVSRVVRNLVSLVVQQVRPPDDDDSVRTTHDDPVSVVVCVVVVD

Nearest PDB structures (foldseek):
  2wuq-assembly1_A  TM=7.984E-01  e=1.206E-02  Streptomyces cacaoi
  2wuq-assembly1_B  TM=7.443E-01  e=1.280E-02  Streptomyces cacaoi
  7phv-assembly1_A  TM=6.045E-01  e=8.165E+00  Plasmodium falciparum 3D7
  8ee4-assembly1_E  TM=3.604E-01  e=5.722E+00  Escherichia coli
  8sux-assembly1_E  TM=2.040E-01  e=3.357E+00  Escherichia coli